Protein AF-A0A382N8D9-F1 (afdb_monomer)

Structure (mmCIF, N/CA/C/O backbone):
data_AF-A0A382N8D9-F1
#
_entry.id   AF-A0A382N8D9-F1
#
loop_
_atom_site.group_PDB
_atom_site.id
_atom_site.type_symbol
_atom_site.label_atom_id
_atom_site.label_alt_id
_atom_site.label_comp_id
_atom_site.label_asym_id
_atom_site.label_enti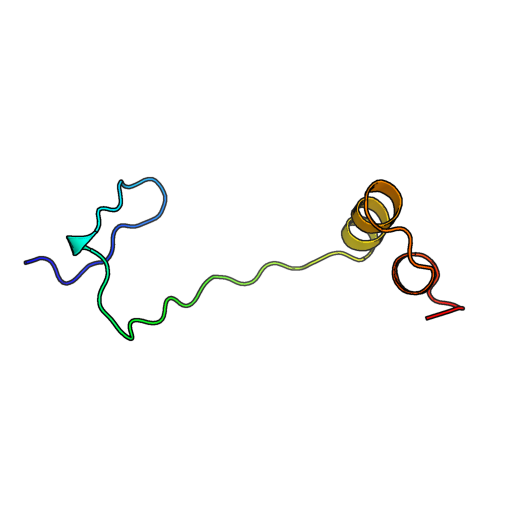ty_id
_atom_site.label_seq_id
_atom_site.pdbx_PDB_ins_code
_atom_site.Cartn_x
_atom_site.Cartn_y
_atom_site.Cartn_z
_atom_site.occupancy
_atom_site.B_iso_or_equiv
_atom_site.auth_seq_id
_atom_site.auth_comp_id
_atom_site.auth_asym_id
_atom_site.auth_atom_id
_atom_site.pdbx_PDB_model_num
ATOM 1 N N . MET A 1 1 ? 25.609 -4.735 -21.490 1.00 47.56 1 MET A N 1
ATOM 2 C CA . MET A 1 1 ? 24.872 -4.062 -20.405 1.00 47.56 1 MET A CA 1
ATOM 3 C C . MET A 1 1 ? 24.136 -5.149 -19.654 1.00 47.56 1 MET A C 1
ATOM 5 O O . MET A 1 1 ? 23.621 -6.051 -20.305 1.00 47.56 1 MET A O 1
ATOM 9 N N . SER A 1 2 ? 24.249 -5.187 -18.332 1.00 50.25 2 SER A N 1
ATOM 10 C CA . SER A 1 2 ? 23.683 -6.264 -17.519 1.00 50.25 2 SER A CA 1
ATOM 11 C C . SER A 1 2 ? 22.163 -6.285 -17.665 1.00 50.25 2 SER A C 1
ATOM 13 O O . SER A 1 2 ? 21.498 -5.326 -17.307 1.00 50.25 2 SER A O 1
ATOM 15 N N . ASN A 1 3 ? 21.615 -7.396 -18.155 1.00 62.78 3 ASN A N 1
ATOM 16 C CA . ASN A 1 3 ? 20.173 -7.658 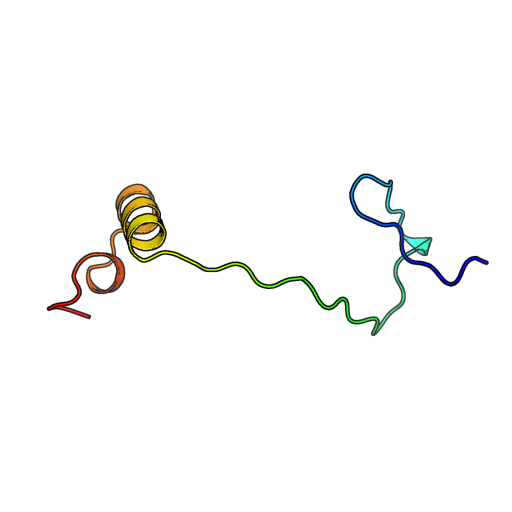-18.274 1.00 62.78 3 ASN A CA 1
ATOM 17 C C . ASN A 1 3 ? 19.473 -7.874 -16.908 1.00 62.78 3 ASN A C 1
ATOM 19 O O . ASN A 1 3 ? 18.448 -8.551 -16.837 1.00 62.78 3 ASN A O 1
ATOM 23 N N . ILE A 1 4 ? 20.047 -7.384 -15.807 1.00 79.00 4 ILE A N 1
ATOM 24 C CA . ILE A 1 4 ? 19.588 -7.666 -14.445 1.00 79.00 4 ILE A CA 1
ATOM 25 C C . ILE A 1 4 ? 19.139 -6.351 -13.825 1.00 79.00 4 ILE A C 1
ATOM 27 O O . ILE A 1 4 ? 19.944 -5.441 -13.657 1.00 79.00 4 ILE A O 1
ATOM 31 N N . PHE A 1 5 ? 17.851 -6.269 -13.497 1.00 85.69 5 PHE A N 1
ATOM 32 C CA . PHE A 1 5 ? 17.308 -5.153 -12.735 1.00 85.69 5 PHE A CA 1
ATOM 33 C C . PHE A 1 5 ? 17.846 -5.198 -11.295 1.00 85.69 5 PHE A C 1
ATOM 35 O O . PHE A 1 5 ? 17.836 -6.292 -10.717 1.00 85.69 5 PHE A O 1
ATOM 42 N N . PRO A 1 6 ? 18.278 -4.068 -10.696 1.00 89.62 6 PRO A N 1
ATOM 43 C CA . PRO A 1 6 ? 18.854 -4.080 -9.355 1.00 89.62 6 PRO A CA 1
ATOM 44 C C . PRO A 1 6 ? 17.873 -4.659 -8.328 1.00 89.62 6 PRO A C 1
ATOM 46 O O . PRO A 1 6 ? 16.665 -4.388 -8.372 1.00 89.62 6 PRO A O 1
ATOM 49 N N . GLY A 1 7 ? 18.378 -5.438 -7.382 1.00 86.81 7 GLY A N 1
ATOM 50 C CA . GLY A 1 7 ? 17.623 -6.103 -6.328 1.00 86.81 7 GLY A CA 1
ATOM 51 C C . GLY A 1 7 ? 17.243 -5.192 -5.152 1.00 86.81 7 GLY A C 1
ATOM 52 O O . GLY A 1 7 ? 17.422 -3.969 -5.193 1.00 86.81 7 GLY A O 1
ATOM 53 N N . PRO A 1 8 ? 16.644 -5.760 -4.091 1.00 87.31 8 PRO A N 1
ATOM 54 C CA . PRO A 1 8 ? 16.338 -5.027 -2.865 1.00 87.31 8 PRO A CA 1
ATOM 55 C C . PRO A 1 8 ? 17.607 -4.466 -2.207 1.00 87.31 8 PRO A C 1
ATOM 57 O O . PRO A 1 8 ? 18.565 -5.201 -1.994 1.00 87.31 8 PRO A O 1
ATOM 60 N N . GLY A 1 9 ? 17.595 -3.178 -1.855 1.00 87.62 9 GLY A N 1
ATOM 61 C CA . GLY A 1 9 ? 18.732 -2.502 -1.212 1.00 87.62 9 GLY A CA 1
ATOM 62 C C . GLY A 1 9 ? 19.793 -1.949 -2.170 1.00 87.62 9 GLY A C 1
ATOM 63 O O . GLY A 1 9 ? 20.734 -1.318 -1.704 1.00 87.62 9 GLY A O 1
ATOM 64 N N . GLU A 1 10 ? 19.635 -2.145 -3.480 1.00 94.00 10 GLU A N 1
ATOM 65 C CA . GLU A 1 10 ? 20.512 -1.569 -4.503 1.00 94.00 10 GLU A CA 1
ATOM 66 C C . GLU A 1 10 ? 19.883 -0.322 -5.138 1.00 94.00 10 GLU A C 1
ATOM 68 O O . GLU A 1 10 ? 18.668 -0.289 -5.389 1.00 94.00 10 GLU A O 1
ATOM 73 N N . ASP A 1 11 ? 20.728 0.672 -5.432 1.00 94.50 11 ASP A N 1
ATOM 74 C CA . ASP A 1 11 ? 20.342 1.891 -6.142 1.00 94.50 11 ASP A CA 1
ATOM 75 C C . ASP A 1 11 ? 19.752 1.555 -7.517 1.00 94.50 11 ASP A C 1
ATOM 77 O O . ASP A 1 11 ? 20.209 0.645 -8.210 1.00 94.50 11 ASP A O 1
ATOM 81 N N . LYS A 1 12 ? 18.703 2.290 -7.895 1.00 91.44 12 LYS A N 1
ATOM 82 C CA . LYS A 1 12 ? 18.027 2.160 -9.190 1.00 91.44 12 LYS A CA 1
ATOM 83 C C . LYS A 1 12 ? 18.080 3.498 -9.892 1.00 91.44 12 LYS A C 1
ATOM 85 O O . LYS A 1 12 ? 17.562 4.485 -9.362 1.00 91.44 12 LYS A O 1
ATOM 90 N N . TYR A 1 13 ? 18.664 3.518 -11.076 1.00 93.31 13 TYR A N 1
ATOM 91 C CA . TYR A 1 13 ? 18.728 4.697 -11.925 1.00 93.31 13 TYR A CA 1
ATOM 92 C C . TYR A 1 13 ? 17.711 4.586 -13.056 1.00 93.31 13 TYR A C 1
ATOM 94 O O . TYR A 1 13 ? 17.019 3.580 -13.212 1.00 93.31 13 TYR A O 1
ATOM 102 N N . PHE A 1 14 ? 17.566 5.657 -13.828 1.00 93.12 14 PHE A N 1
ATOM 103 C CA . PHE A 1 14 ? 16.572 5.718 -14.895 1.00 93.12 14 PHE A CA 1
ATOM 104 C C . PHE A 1 14 ? 16.826 4.651 -15.973 1.00 93.12 14 PHE A C 1
ATOM 106 O O . PHE A 1 14 ? 15.890 4.022 -16.462 1.00 93.12 14 PHE A O 1
ATOM 113 N N . GLU A 1 15 ? 18.094 4.399 -16.280 1.00 92.50 15 GLU A N 1
ATOM 114 C CA . GLU A 1 15 ? 18.572 3.483 -17.316 1.00 92.50 15 GLU A CA 1
ATOM 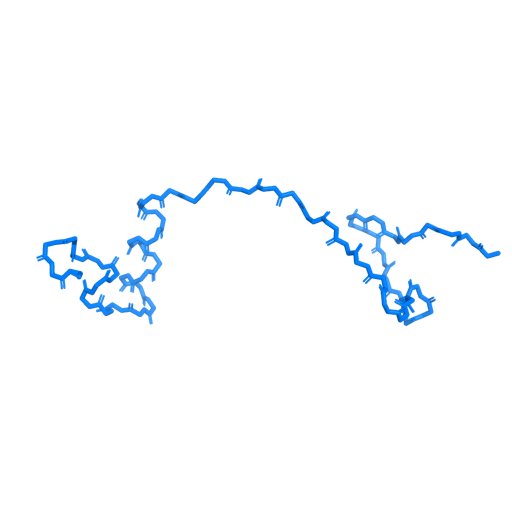115 C C . GLU A 1 15 ? 18.302 2.005 -17.001 1.00 92.50 15 GLU A C 1
ATOM 117 O O . GLU A 1 15 ? 18.321 1.175 -17.909 1.00 92.50 15 GLU A O 1
ATOM 122 N N . ASP A 1 16 ? 18.009 1.673 -15.741 1.00 90.88 16 ASP A N 1
ATOM 123 C CA . ASP A 1 16 ? 17.674 0.308 -15.327 1.00 90.88 16 ASP A CA 1
ATOM 124 C C . ASP A 1 16 ? 16.229 -0.076 -15.701 1.00 90.88 16 ASP A C 1
ATOM 126 O O . ASP A 1 16 ? 15.868 -1.258 -15.712 1.00 90.88 16 ASP A O 1
ATOM 130 N N . TYR A 1 17 ? 15.371 0.906 -16.001 1.00 89.69 17 TYR A N 1
ATOM 131 C CA . TYR A 1 17 ? 13.966 0.672 -16.322 1.00 89.69 17 TYR A CA 1
ATOM 132 C C . TYR A 1 17 ? 13.755 0.432 -17.818 1.00 89.69 17 TYR A C 1
ATOM 134 O O . TYR A 1 17 ? 13.961 1.299 -18.662 1.00 89.69 17 TYR A O 1
ATOM 142 N N . GLU A 1 18 ? 13.233 -0.750 -18.140 1.00 91.25 18 GLU A N 1
ATOM 143 C CA . GLU A 1 18 ? 12.825 -1.120 -19.495 1.00 91.25 18 GLU A CA 1
ATOM 144 C C . GLU A 1 18 ? 11.305 -0.977 -19.660 1.00 91.25 18 GLU A C 1
ATOM 146 O O . GLU A 1 18 ? 10.521 -1.521 -18.873 1.00 91.25 18 GLU A O 1
ATOM 151 N N . ALA A 1 19 ? 10.868 -0.275 -20.709 1.00 92.94 19 ALA A N 1
ATOM 152 C CA . ALA A 1 19 ? 9.449 -0.135 -21.021 1.00 92.94 19 ALA A CA 1
ATOM 153 C C . ALA A 1 19 ? 8.793 -1.510 -21.243 1.00 92.94 19 ALA A C 1
ATOM 155 O O . ALA A 1 19 ? 9.295 -2.346 -21.992 1.00 92.94 19 ALA A O 1
ATOM 156 N N . GLY A 1 20 ? 7.652 -1.740 -20.591 1.00 93.81 20 GLY A N 1
ATOM 157 C CA . GLY A 1 20 ? 6.915 -3.004 -20.679 1.00 93.81 20 GLY A CA 1
ATOM 158 C C . GLY A 1 20 ? 7.442 -4.127 -19.780 1.00 93.81 20 GLY A C 1
ATOM 159 O O . GLY A 1 20 ? 6.835 -5.199 -19.751 1.00 93.81 20 GLY A O 1
ATOM 160 N N . ARG A 1 21 ? 8.521 -3.915 -19.013 1.00 90.12 21 ARG A N 1
ATOM 161 C CA . ARG A 1 21 ? 8.972 -4.903 -18.024 1.00 90.12 21 ARG A CA 1
ATOM 162 C C . ARG A 1 21 ? 7.953 -5.033 -16.886 1.00 90.12 21 ARG A C 1
ATOM 164 O O . ARG A 1 21 ? 7.470 -4.044 -16.343 1.00 90.12 21 ARG A O 1
ATOM 171 N N . VAL A 1 22 ? 7.652 -6.278 -16.509 1.00 91.25 22 VAL A N 1
ATOM 172 C CA . VAL A 1 22 ? 6.751 -6.625 -15.400 1.00 91.25 22 VAL A CA 1
ATOM 173 C C . VAL A 1 22 ? 7.558 -7.262 -14.274 1.00 91.25 22 VAL A C 1
ATOM 175 O O . VAL A 1 22 ? 8.212 -8.285 -14.480 1.00 91.25 22 VAL A O 1
ATOM 178 N N . TYR A 1 23 ? 7.467 -6.695 -13.071 1.00 85.31 23 TYR A N 1
ATOM 179 C CA . TYR A 1 23 ? 8.076 -7.251 -11.864 1.00 85.31 23 TYR A CA 1
ATOM 180 C C . TYR A 1 23 ? 7.020 -7.991 -11.050 1.00 85.31 23 TYR A C 1
ATOM 182 O O . TYR A 1 23 ? 6.075 -7.388 -10.543 1.00 85.31 23 TYR A O 1
ATOM 190 N N . LYS A 1 24 ? 7.171 -9.311 -10.921 1.00 89.50 24 LYS A N 1
ATOM 191 C CA . LYS A 1 24 ? 6.334 -10.099 -10.012 1.00 89.50 24 LYS A CA 1
ATOM 192 C C . LYS A 1 24 ? 6.865 -9.933 -8.596 1.00 89.50 24 LYS A C 1
ATOM 194 O O . LYS A 1 24 ? 7.983 -10.351 -8.307 1.00 89.50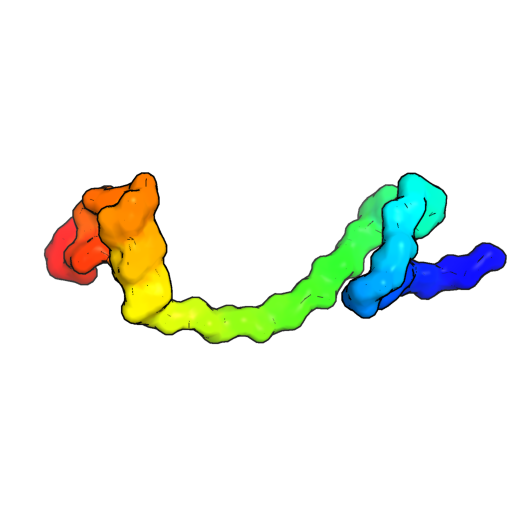 24 LYS A O 1
ATOM 199 N N . LEU A 1 25 ? 6.062 -9.319 -7.737 1.00 89.19 25 LEU A N 1
ATOM 200 C CA . LEU A 1 25 ? 6.359 -9.221 -6.314 1.00 89.19 25 LEU A CA 1
ATOM 201 C C . LEU A 1 25 ? 5.985 -10.522 -5.593 1.00 89.19 25 LEU A C 1
ATOM 203 O O . LEU A 1 25 ? 5.292 -11.383 -6.140 1.00 89.19 25 LEU A O 1
ATOM 207 N N . GLY A 1 26 ? 6.465 -10.656 -4.357 1.00 90.44 26 GLY A N 1
ATOM 208 C CA . GLY A 1 26 ? 6.022 -11.712 -3.455 1.00 90.44 26 GLY A CA 1
ATOM 209 C C . GLY A 1 26 ? 4.587 -11.492 -2.970 1.00 90.44 26 GLY A C 1
ATOM 210 O O . GLY A 1 26 ? 4.005 -10.422 -3.142 1.00 90.44 26 GLY A O 1
ATOM 211 N N . SER A 1 27 ? 4.025 -12.514 -2.332 1.00 95.38 27 SER A N 1
ATOM 212 C CA . SER A 1 27 ? 2.748 -12.426 -1.626 1.00 95.38 27 SER A CA 1
ATOM 213 C C . SER A 1 27 ? 2.971 -12.161 -0.142 1.00 95.38 27 SER A C 1
ATOM 215 O O . SER A 1 27 ? 3.867 -12.754 0.460 1.00 95.38 27 SER A O 1
ATOM 217 N N . VAL A 1 28 ? 2.096 -11.364 0.462 1.00 95.38 28 VAL A N 1
ATOM 218 C CA . VAL A 1 28 ? 1.975 -11.241 1.917 1.00 95.38 28 VAL A CA 1
ATOM 219 C C . VAL A 1 28 ? 0.565 -11.647 2.330 1.00 95.38 28 VAL A C 1
ATOM 221 O O . VAL A 1 28 ? -0.393 -11.435 1.584 1.00 95.38 28 VAL A O 1
ATOM 224 N N . ARG A 1 29 ? 0.440 -12.273 3.499 1.00 96.69 29 ARG A N 1
ATOM 225 C CA . ARG A 1 29 ? -0.857 -12.548 4.109 1.00 96.69 29 ARG A CA 1
ATOM 226 C C . ARG A 1 29 ? -1.295 -11.303 4.871 1.00 96.69 29 ARG A C 1
ATOM 228 O O . ARG A 1 29 ? -0.566 -10.845 5.739 1.00 96.69 29 ARG A O 1
ATOM 235 N N . VAL A 1 30 ? -2.469 -10.787 4.529 1.00 95.56 30 VAL A N 1
ATOM 236 C CA . VAL A 1 30 ? -3.082 -9.655 5.227 1.00 95.56 30 VAL A CA 1
ATOM 237 C C . VAL A 1 30 ? -4.022 -10.215 6.288 1.00 95.56 30 VAL A C 1
ATOM 239 O O . VAL A 1 30 ? -4.950 -10.956 5.956 1.00 95.56 30 VAL A O 1
ATOM 242 N N . GLU A 1 31 ? -3.763 -9.906 7.5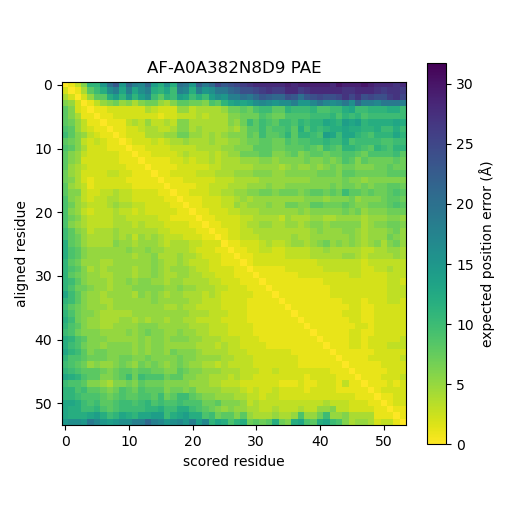57 1.00 96.38 31 GLU A N 1
ATOM 243 C CA . GLU A 1 31 ? -4.61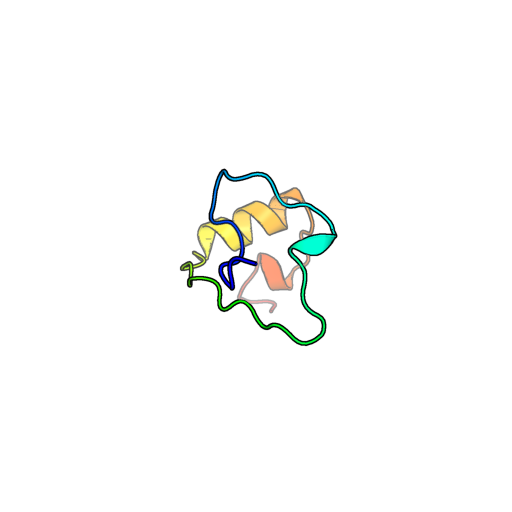0 -10.365 8.660 1.00 96.38 31 GLU A CA 1
ATOM 244 C C . GLU A 1 31 ? -5.782 -9.408 8.884 1.00 96.38 31 GLU A C 1
ATOM 246 O O . GLU A 1 31 ? -5.637 -8.189 8.810 1.00 96.38 31 GLU A O 1
ATOM 251 N N . LEU A 1 32 ? -6.942 -9.958 9.249 1.00 95.12 32 LEU A N 1
ATOM 252 C CA . LEU A 1 32 ? -8.140 -9.171 9.555 1.00 95.12 32 LEU A CA 1
ATOM 253 C C . LEU A 1 32 ? -7.873 -8.087 10.614 1.00 95.12 32 LEU A C 1
ATOM 255 O O . LEU A 1 32 ? -8.345 -6.962 10.485 1.00 95.12 32 LEU A O 1
ATOM 259 N N . ALA A 1 33 ? -7.087 -8.415 11.643 1.00 96.31 33 ALA A N 1
ATOM 260 C CA . ALA A 1 33 ? -6.749 -7.475 12.708 1.00 9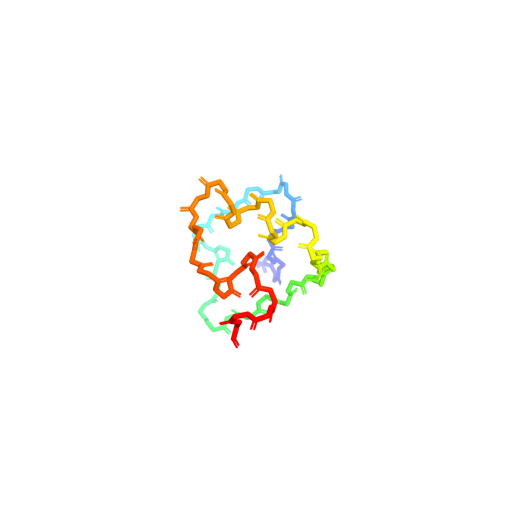6.31 33 ALA A CA 1
ATOM 261 C C . ALA A 1 33 ? -5.990 -6.241 12.187 1.00 96.31 33 ALA A C 1
ATOM 263 O O . ALA A 1 33 ? -6.271 -5.130 12.627 1.00 96.31 33 ALA A O 1
ATOM 264 N N . GLU A 1 34 ? -5.080 -6.426 11.226 1.00 96.75 34 GLU A N 1
ATOM 265 C CA . GLU A 1 34 ? -4.316 -5.334 10.611 1.00 96.75 34 GLU A CA 1
ATOM 266 C C . GLU A 1 34 ? -5.227 -4.423 9.780 1.00 96.75 34 GLU A C 1
ATOM 268 O O . GLU A 1 34 ? -5.140 -3.199 9.878 1.00 96.75 34 GLU A O 1
ATOM 273 N N . VAL A 1 35 ? -6.156 -5.016 9.019 1.00 95.69 35 VAL A N 1
ATOM 274 C CA . VAL A 1 35 ? -7.154 -4.268 8.236 1.00 95.69 35 VAL A CA 1
ATOM 275 C C . VAL A 1 35 ? -8.013 -3.398 9.150 1.00 95.69 35 VAL A C 1
ATOM 277 O O . VAL A 1 35 ? -8.155 -2.201 8.900 1.00 95.69 35 VAL A O 1
ATOM 280 N N . ILE A 1 36 ? -8.543 -3.977 10.232 1.00 96.50 36 ILE A N 1
ATOM 281 C CA . ILE A 1 36 ? -9.390 -3.255 11.188 1.00 96.50 36 ILE A CA 1
ATOM 282 C C . ILE A 1 36 ? -8.592 -2.149 11.891 1.00 96.50 36 ILE A C 1
ATOM 284 O O . ILE A 1 36 ? -9.105 -1.037 12.034 1.00 96.50 36 ILE A O 1
ATOM 288 N N . GLU A 1 37 ? -7.348 -2.411 12.310 1.00 97.38 37 GLU A N 1
ATOM 289 C CA . GLU A 1 37 ? -6.495 -1.405 12.958 1.00 97.38 37 GLU A CA 1
ATOM 290 C C . GLU A 1 37 ? -6.238 -0.212 12.029 1.00 97.38 37 GLU A C 1
ATOM 292 O O . GLU A 1 37 ? -6.420 0.944 12.430 1.00 97.38 37 GLU A O 1
ATOM 297 N N . PHE A 1 38 ? -5.847 -0.483 10.781 1.00 97.62 38 PHE A N 1
ATOM 298 C CA . PHE A 1 38 ? -5.574 0.551 9.789 1.00 97.62 38 PHE A CA 1
ATOM 299 C C . PHE A 1 38 ? -6.827 1.373 9.477 1.00 97.62 38 PHE A C 1
ATOM 301 O O . PHE A 1 38 ? -6.792 2.605 9.544 1.00 97.62 38 PHE A O 1
ATOM 308 N N . ALA A 1 39 ? -7.943 0.701 9.187 1.00 97.94 39 ALA A N 1
ATOM 309 C CA . ALA A 1 39 ? -9.201 1.358 8.857 1.00 97.94 39 ALA A CA 1
ATOM 310 C C . ALA A 1 39 ? -9.708 2.215 10.020 1.00 97.94 39 ALA A C 1
ATOM 312 O O . ALA A 1 39 ? -10.050 3.377 9.825 1.00 97.94 39 ALA A O 1
ATOM 313 N N . THR A 1 40 ? -9.655 1.701 11.251 1.00 96.88 40 THR A N 1
ATOM 314 C CA . THR A 1 40 ? -10.043 2.465 12.448 1.00 96.88 40 THR A CA 1
ATOM 315 C C . THR A 1 40 ? -9.233 3.755 12.590 1.00 96.88 40 THR A C 1
ATOM 317 O O . THR A 1 40 ? -9.771 4.776 13.018 1.00 96.88 40 THR A O 1
ATOM 320 N N . ARG A 1 41 ? -7.942 3.734 12.230 1.00 98.38 41 ARG A N 1
ATOM 321 C CA . ARG A 1 41 ? -7.054 4.895 12.367 1.00 98.38 41 ARG A CA 1
ATOM 322 C C . ARG A 1 41 ? -7.228 5.926 11.253 1.00 98.38 41 ARG A C 1
ATOM 324 O O . ARG A 1 41 ? -7.109 7.119 11.531 1.00 98.38 41 ARG A O 1
ATOM 331 N N . TYR A 1 42 ? -7.447 5.483 10.018 1.00 98.31 42 TYR A N 1
ATOM 332 C CA . TYR A 1 42 ? -7.306 6.351 8.846 1.00 98.31 42 TYR A CA 1
ATOM 333 C C . TYR A 1 42 ? -8.559 6.472 7.977 1.00 98.31 42 TYR A C 1
ATOM 335 O O . TYR A 1 42 ? -8.741 7.521 7.363 1.00 98.31 42 TYR A O 1
ATOM 343 N N . ASP A 1 43 ? -9.417 5.451 7.925 1.00 97.94 43 ASP A N 1
ATOM 344 C CA . ASP A 1 43 ? -10.623 5.449 7.088 1.00 97.94 43 ASP A CA 1
ATOM 345 C C . ASP A 1 43 ? -11.723 4.532 7.665 1.00 97.94 43 ASP A C 1
ATOM 347 O O . ASP A 1 43 ? -11.944 3.411 7.180 1.00 97.94 43 ASP A O 1
ATOM 351 N N . PRO A 1 44 ? -12.408 4.971 8.740 1.00 96.19 44 PRO A N 1
ATOM 352 C CA . PRO A 1 44 ? -13.328 4.137 9.510 1.00 96.19 44 PRO A CA 1
ATOM 353 C C . PRO A 1 44 ? -14.703 4.023 8.831 1.00 96.19 44 PRO A C 1
ATOM 355 O O . PRO A 1 44 ? -15.748 4.230 9.455 1.00 96.19 44 PRO A O 1
ATOM 358 N N . GLN A 1 45 ? -14.727 3.716 7.533 1.00 97.12 45 GLN A N 1
ATOM 359 C CA . GLN A 1 45 ? -15.965 3.372 6.839 1.00 97.12 45 GLN A CA 1
ATOM 360 C C . GLN A 1 45 ? -16.546 2.104 7.468 1.00 97.12 45 GLN A C 1
ATOM 362 O O . GLN A 1 45 ? -15.815 1.168 7.787 1.00 97.12 45 GLN A O 1
ATOM 367 N N . TYR A 1 46 ? -17.867 2.065 7.658 1.00 95.81 46 TYR A N 1
ATOM 368 C CA . TYR A 1 46 ? -18.518 0.989 8.415 1.00 95.81 46 TYR A CA 1
ATOM 369 C C . TYR A 1 46 ? -18.184 -0.405 7.868 1.00 95.81 46 TYR A C 1
ATOM 371 O O . TYR A 1 46 ? -17.934 -1.314 8.647 1.00 95.81 46 TYR A O 1
ATOM 379 N N . PHE A 1 47 ? -18.093 -0.550 6.546 1.00 94.25 47 PHE A N 1
ATOM 380 C CA . PHE A 1 47 ? -17.791 -1.817 5.883 1.00 94.25 47 PHE A CA 1
ATOM 381 C C . PHE A 1 47 ? -16.332 -2.276 6.048 1.00 94.25 47 PHE A C 1
ATOM 383 O O . PHE A 1 47 ? -16.015 -3.413 5.718 1.00 94.25 47 PHE A O 1
ATOM 390 N N . HIS A 1 48 ? -15.433 -1.435 6.572 1.00 95.25 48 HIS A N 1
ATOM 391 C CA . HIS A 1 48 ? -14.058 -1.832 6.897 1.00 95.25 48 HIS A CA 1
ATOM 392 C C . HIS A 1 48 ? -13.896 -2.382 8.321 1.00 95.25 48 HIS A C 1
ATOM 394 O O . HIS A 1 48 ? -12.954 -3.127 8.584 1.00 95.25 48 HIS A O 1
ATOM 400 N N . ILE A 1 49 ? -14.763 -1.974 9.251 1.00 95.56 49 ILE A N 1
ATOM 401 C CA . ILE A 1 49 ? -14.581 -2.218 10.694 1.00 95.56 49 ILE A CA 1
ATOM 402 C C . ILE A 1 49 ? -15.730 -3.003 11.333 1.00 95.56 49 ILE A C 1
ATOM 404 O O . ILE A 1 49 ? -15.591 -3.467 12.462 1.00 95.56 49 ILE A O 1
ATOM 408 N N . ASP A 1 50 ? -16.857 -3.144 10.635 1.00 93.12 50 ASP A N 1
ATOM 409 C CA . ASP A 1 50 ? -18.046 -3.845 11.109 1.00 93.12 50 ASP A CA 1
ATOM 410 C C . ASP 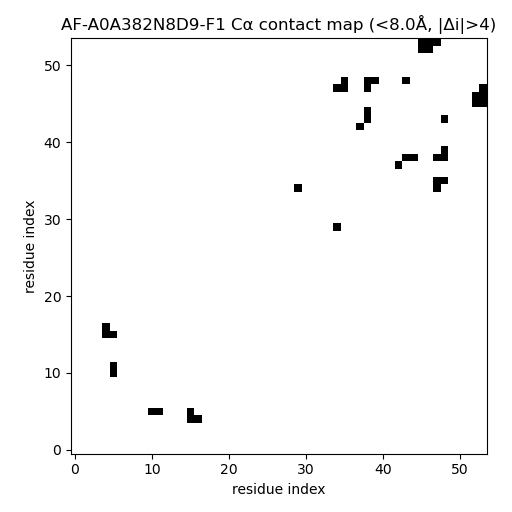A 1 50 ? -18.539 -4.829 10.043 1.00 93.12 50 ASP A C 1
ATOM 412 O O . ASP A 1 50 ? -19.229 -4.464 9.090 1.00 93.12 50 ASP A O 1
ATOM 416 N N . GLU A 1 51 ? -18.197 -6.101 10.241 1.00 90.81 51 GLU A N 1
ATOM 417 C CA . GLU A 1 51 ? -18.578 -7.206 9.357 1.00 90.81 51 GLU A CA 1
ATOM 418 C C . GLU A 1 51 ? -20.100 -7.341 9.207 1.00 90.81 51 GLU A C 1
ATOM 420 O O . GLU A 1 51 ? -20.587 -7.706 8.141 1.00 90.81 51 GLU A O 1
ATOM 425 N N . SER A 1 52 ? -20.875 -7.000 10.242 1.00 94.25 52 SER A N 1
ATOM 426 C CA . SER A 1 52 ? -22.338 -7.123 10.200 1.00 94.25 52 SER A CA 1
ATOM 427 C C . SER A 1 52 ? -23.012 -6.080 9.305 1.00 94.25 52 SER A C 1
ATOM 429 O O . SER A 1 52 ? -24.189 -6.220 8.967 1.00 94.25 52 SER A O 1
ATOM 431 N N . ARG A 1 53 ? -22.27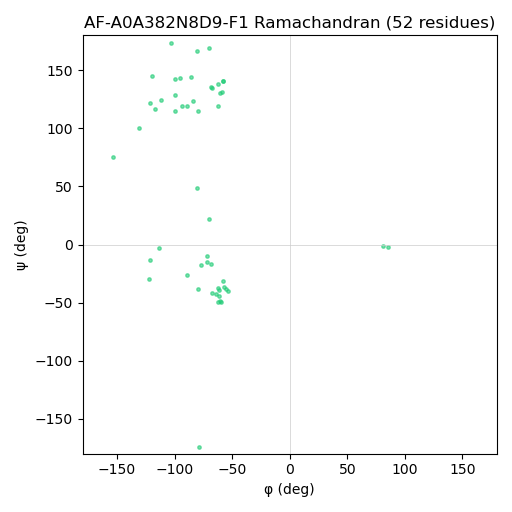7 -5.025 8.940 1.00 89.31 53 ARG A N 1
ATOM 432 C CA . ARG A 1 53 ? -22.768 -3.890 8.154 1.00 89.31 53 ARG A CA 1
ATOM 433 C C . ARG A 1 53 ? -22.139 -3.794 6.767 1.00 89.31 53 ARG A C 1
ATOM 435 O O . ARG A 1 53 ? -22.499 -2.860 6.055 1.00 89.31 53 ARG A O 1
ATOM 442 N N . ALA A 1 54 ? -21.191 -4.670 6.436 1.00 78.06 54 ALA A N 1
ATOM 443 C CA . ALA A 1 54 ? -20.469 -4.664 5.166 1.00 78.06 54 ALA A CA 1
ATOM 444 C C . ALA A 1 54 ? -21.361 -5.006 3.962 1.00 78.06 54 ALA A C 1
ATOM 446 O O . ALA A 1 54 ? -22.338 -5.775 4.125 1.00 78.06 54 ALA A O 1
#

Solvent-accessible surface area (backbone atoms only — not comparable to full-atom values): 3829 Å² total; per-residue (Å²): 128,80,95,65,69,70,58,92,96,50,83,80,61,78,88,65,64,60,90,88,70,80,84,85,75,86,88,80,88,83,52,70,68,58,51,31,54,52,22,66,74,77,53,68,48,59,58,57,71,34,80,92,69,86

InterPro domains:
  IPR029069 HotDog domain superfamily [SSF54637] (11-54)

pLDDT: mean 90.63, std 10.12, range [47.56, 98.38]

Secondary structure (DSSP, 8-state):
-------TTS---GGGPPTT----PPP-PPPHHHHHHHHHHH---HHHH-GGG-

Nearest PDB structures (foldseek):
  4c2m-assembly1_D  TM=3.610E-01  e=8.796E+00  Saccharomyces cerevisiae

Sequence (54 aa):
MSNIFPGPGEDKYFEDYEAGRVYKLGSVRVELAEVIEFATRYDPQYFHIDESRA

Radius of gyration: 19.0 Å; Cα contacts (8 Å, |Δi|>4): 21; chains: 1; bounding box: 48×19×34 Å

Organism: NCBI:txid408172

Mean predicted aligned error: 5.57 Å

Foldseek 3Di:
DDPDQDDPPDDHDPVSDDPPDDDDDDDDDDDLVNQLVVCVVPPVDPVSNPVVVD